Protein AF-A0A7S2B7X4-F1 (afdb_monomer_lite)

Radius of gyration: 32.12 Å; chains: 1; bounding box: 78×44×79 Å

InterPro domains:
  IPR011124 Zinc finger, CW-type [PF07496] (1-44)
  IPR011124 Zinc finger, CW-type [PF07496] (94-142)
  IPR011124 Zinc finger, CW-type [PS51050] (1-46)
  IPR011124 Zinc finger, CW-type [PS51050] (87-145)
  IPR042778 Zinc finger CW-type PWWP domain protein ZCWPW1/ZCWPW2 [PTHR15999] (1-48)

Structure (mmCIF, N/CA/C/O backbone):
data_AF-A0A7S2B7X4-F1
#
_entry.id   AF-A0A7S2B7X4-F1
#
loop_
_atom_site.group_PDB
_atom_site.id
_atom_site.type_symbol
_atom_site.label_atom_id
_atom_site.label_alt_id
_atom_site.label_comp_id
_atom_site.label_asym_id
_atom_site.label_entity_id
_atom_site.label_seq_id
_atom_site.pdbx_PDB_ins_code
_atom_site.Cartn_x
_atom_site.Cartn_y
_atom_site.Cartn_z
_atom_site.occupancy
_atom_site.B_iso_or_equiv
_atom_site.auth_seq_id
_atom_site.auth_comp_id
_atom_site.auth_asym_id
_atom_site.auth_atom_id
_atom_site.pdbx_PDB_model_num
ATOM 1 N N . VAL A 1 1 ? -31.021 -9.521 -8.307 1.00 91.69 1 VAL A N 1
ATOM 2 C CA . VAL A 1 1 ? -32.377 -9.869 -7.812 1.00 91.69 1 VAL A CA 1
ATOM 3 C C . VAL A 1 1 ? -33.010 -10.903 -8.731 1.00 91.69 1 VAL A C 1
ATOM 5 O O . VAL A 1 1 ? -32.791 -10.825 -9.937 1.00 91.69 1 VAL A O 1
ATOM 8 N N . GLN A 1 2 ? -33.747 -11.873 -8.191 1.00 94.81 2 GLN A N 1
ATOM 9 C CA . GLN A 1 2 ? -34.452 -12.885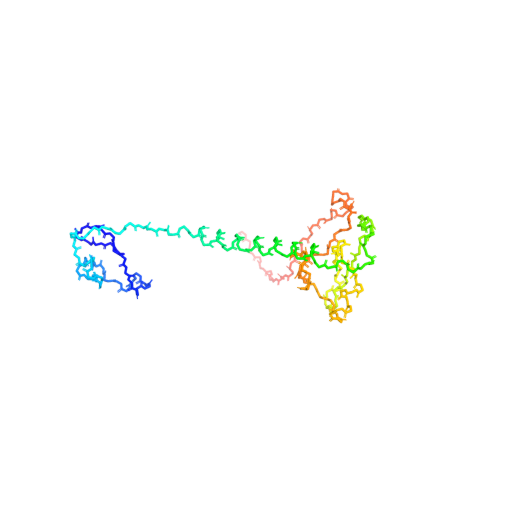 -8.982 1.00 94.81 2 GLN A CA 1
ATOM 10 C C . GLN A 1 2 ? -35.883 -12.426 -9.301 1.00 94.81 2 GLN A C 1
ATOM 12 O O . GLN A 1 2 ? -36.541 -11.819 -8.464 1.00 94.81 2 GLN A O 1
ATOM 17 N N . CYS A 1 3 ? -36.361 -12.694 -10.517 1.00 95.75 3 CYS A N 1
ATOM 18 C CA . CYS A 1 3 ? -37.740 -12.411 -10.916 1.00 95.75 3 CYS A CA 1
ATOM 19 C C . CYS A 1 3 ? -38.706 -13.511 -10.450 1.00 95.75 3 CYS A C 1
ATOM 21 O O . CYS A 1 3 ? -38.556 -14.661 -10.858 1.00 95.75 3 CYS A O 1
ATOM 23 N N . ASP A 1 4 ? -39.771 -13.149 -9.733 1.00 97.19 4 ASP A N 1
ATOM 24 C CA . ASP A 1 4 ? -40.802 -14.087 -9.255 1.00 97.19 4 ASP A CA 1
ATOM 25 C C . ASP A 1 4 ? -41.641 -14.738 -10.372 1.00 97.19 4 ASP A C 1
ATOM 27 O O . ASP A 1 4 ? -42.346 -15.715 -10.134 1.00 97.19 4 ASP A O 1
ATOM 31 N N . LYS A 1 5 ? -41.602 -14.204 -11.603 1.00 96.44 5 LYS A N 1
ATOM 32 C CA . LYS A 1 5 ? -42.360 -14.750 -12.746 1.00 96.44 5 LYS A CA 1
ATOM 33 C C . LYS A 1 5 ? -41.549 -15.719 -13.601 1.00 96.44 5 LYS A C 1
ATOM 35 O O . LYS A 1 5 ? -42.067 -16.746 -14.020 1.00 96.44 5 LYS A O 1
ATOM 40 N N . CYS A 1 6 ? -40.324 -15.341 -13.959 1.00 95.25 6 CYS A N 1
ATOM 41 C CA . CYS A 1 6 ? -39.522 -16.071 -14.947 1.00 95.25 6 CYS A CA 1
ATOM 42 C C . CYS A 1 6 ? -38.225 -16.646 -14.381 1.00 95.25 6 CYS A C 1
ATOM 44 O O . CYS A 1 6 ? -37.421 -17.137 -15.168 1.00 95.25 6 CYS A O 1
ATOM 46 N N . THR A 1 7 ? -38.006 -16.495 -13.068 1.00 95.69 7 THR A N 1
ATOM 47 C CA . THR A 1 7 ? -36.863 -16.994 -12.285 1.00 95.69 7 THR A CA 1
ATOM 48 C C . THR A 1 7 ? -35.478 -16.545 -12.752 1.00 95.69 7 THR A C 1
ATOM 50 O O . THR A 1 7 ? -34.486 -16.956 -12.155 1.00 95.69 7 THR A O 1
ATOM 53 N N . LYS A 1 8 ? -35.406 -15.667 -13.764 1.00 95.06 8 LYS A N 1
ATOM 54 C CA . LYS A 1 8 ? -34.164 -15.061 -14.248 1.00 95.06 8 LYS A CA 1
ATOM 55 C C . LYS A 1 8 ? -33.615 -14.051 -13.248 1.00 95.06 8 LYS A C 1
ATOM 57 O O . LYS A 1 8 ? -34.381 -13.303 -12.626 1.00 95.06 8 LYS A O 1
ATOM 62 N N . TRP A 1 9 ? -32.297 -13.973 -13.171 1.00 93.81 9 TRP A N 1
ATOM 63 C CA . TRP A 1 9 ? -31.570 -12.988 -12.389 1.00 93.81 9 TRP A CA 1
ATOM 64 C C . TRP A 1 9 ? -31.371 -11.690 -13.170 1.00 93.81 9 TRP A C 1
ATOM 66 O O . TRP A 1 9 ? -31.115 -11.664 -14.376 1.00 93.81 9 TRP A O 1
ATOM 76 N N . ARG A 1 10 ? -31.543 -10.575 -12.461 1.00 92.62 10 ARG A N 1
ATOM 77 C CA . ARG A 1 10 ? -31.375 -9.212 -12.967 1.00 92.62 10 ARG A CA 1
ATOM 78 C C . ARG A 1 10 ? -30.391 -8.462 -12.082 1.00 92.62 10 ARG A C 1
ATOM 80 O O . ARG A 1 10 ? -30.520 -8.497 -10.850 1.00 92.62 10 ARG A O 1
ATOM 87 N N . ARG A 1 11 ? -29.422 -7.780 -12.696 1.00 90.31 11 ARG A N 1
ATOM 88 C CA . ARG A 1 11 ? -28.540 -6.842 -11.995 1.00 90.31 11 ARG A CA 1
ATOM 89 C C . ARG A 1 11 ? -29.318 -5.568 -11.681 1.00 90.31 11 ARG A C 1
ATOM 91 O O . ARG A 1 11 ? -30.070 -5.077 -12.517 1.00 90.31 11 ARG A O 1
ATOM 98 N N . LEU A 1 12 ? -29.151 -5.047 -10.468 1.00 88.50 12 LEU A N 1
ATOM 99 C CA . LEU A 1 12 ? -29.704 -3.754 -10.074 1.00 88.50 12 LEU A CA 1
ATOM 100 C C . LEU A 1 12 ? -28.553 -2.779 -9.871 1.00 88.50 12 LEU A C 1
ATOM 102 O O . LEU A 1 12 ? -27.676 -3.010 -9.044 1.00 88.50 12 LEU A O 1
ATOM 106 N N . HIS A 1 13 ? -28.567 -1.684 -10.621 1.00 82.31 13 HIS A N 1
ATOM 107 C CA . HIS A 1 13 ? -27.608 -0.601 -10.454 1.00 82.31 13 HIS A CA 1
ATOM 108 C C . HIS A 1 13 ? -28.125 0.367 -9.384 1.00 82.31 13 HIS A C 1
ATOM 110 O O . HIS A 1 13 ? -29.295 0.746 -9.405 1.00 82.31 13 HIS A O 1
ATOM 116 N N . GLY A 1 14 ? -27.268 0.765 -8.441 1.00 79.56 14 GLY A N 1
ATOM 117 C CA . GLY A 1 14 ? -27.615 1.755 -7.412 1.00 79.56 14 GLY A CA 1
ATOM 118 C C . GLY A 1 14 ? -28.448 1.234 -6.232 1.00 79.56 14 GLY A C 1
ATOM 119 O O . GLY A 1 14 ? -28.837 2.028 -5.381 1.00 79.56 14 GLY A O 1
ATOM 120 N N . VAL A 1 15 ? -28.695 -0.077 -6.138 1.00 78.81 15 VAL A N 1
ATOM 121 C CA . VAL A 1 15 ? -29.314 -0.706 -4.960 1.00 78.81 15 VAL A CA 1
ATOM 122 C C . VAL A 1 15 ? -28.251 -1.513 -4.220 1.00 78.81 15 VAL A C 1
ATOM 124 O O . VAL A 1 15 ? -27.831 -2.560 -4.703 1.00 78.81 15 VAL A O 1
ATOM 127 N N . ALA A 1 16 ? -27.805 -1.011 -3.067 1.00 69.06 16 ALA A N 1
ATOM 128 C CA . ALA A 1 16 ? -26.810 -1.683 -2.226 1.00 69.06 16 ALA A CA 1
ATOM 129 C C . ALA A 1 16 ? -27.433 -2.709 -1.259 1.00 69.06 16 ALA A C 1
ATOM 131 O O . ALA A 1 16 ? -26.799 -3.711 -0.948 1.00 69.06 16 ALA A O 1
ATOM 132 N N . ASP A 1 17 ? -28.684 -2.487 -0.833 1.00 80.75 17 ASP A N 1
ATOM 133 C CA . ASP A 1 17 ? -29.341 -3.283 0.209 1.00 80.75 17 ASP A CA 1
ATOM 134 C C . ASP A 1 17 ? -30.508 -4.097 -0.357 1.00 80.75 17 ASP A C 1
ATOM 136 O O . ASP A 1 17 ? -31.471 -3.535 -0.891 1.00 80.75 17 ASP A O 1
ATOM 140 N N . ALA A 1 18 ? -30.457 -5.420 -0.191 1.00 80.81 18 ALA A N 1
ATOM 141 C CA . ALA A 1 18 ? -31.519 -6.324 -0.630 1.00 80.81 18 ALA A CA 1
ATOM 142 C C . ALA A 1 18 ? -32.843 -6.098 0.127 1.00 80.81 18 ALA A C 1
ATOM 144 O O . ALA A 1 18 ? -33.909 -6.251 -0.462 1.00 80.81 18 ALA A O 1
ATOM 145 N N . ASP A 1 19 ? -32.790 -5.653 1.386 1.00 85.94 19 ASP A N 1
ATOM 146 C CA . ASP A 1 19 ? -33.972 -5.436 2.238 1.00 85.94 19 ASP A CA 1
ATOM 147 C C . ASP A 1 19 ? -34.858 -4.266 1.786 1.00 85.94 19 ASP A C 1
ATOM 149 O O . ASP A 1 19 ? -36.026 -4.174 2.161 1.00 85.94 19 ASP A O 1
ATOM 153 N N . LYS A 1 20 ? -34.316 -3.361 0.962 1.00 85.88 20 LYS A N 1
ATOM 154 C CA . LYS A 1 20 ? -35.077 -2.250 0.367 1.00 85.88 20 LYS A CA 1
ATOM 155 C C . LYS A 1 20 ? -35.881 -2.689 -0.853 1.00 85.88 20 LYS A C 1
ATOM 157 O O . LYS A 1 20 ? -36.684 -1.910 -1.368 1.00 85.88 20 LYS A O 1
ATOM 162 N N . LEU A 1 21 ? -35.665 -3.913 -1.336 1.00 87.75 21 LEU A N 1
ATOM 163 C CA . LEU A 1 21 ? -36.441 -4.466 -2.430 1.00 87.75 21 LEU A CA 1
ATOM 164 C C . LEU A 1 21 ? -37.793 -4.972 -1.916 1.00 87.75 21 LEU A C 1
ATOM 166 O O . LEU A 1 21 ? -37.896 -5.513 -0.814 1.00 87.75 21 LEU A O 1
ATOM 170 N N . PRO A 1 22 ? -38.860 -4.813 -2.709 1.00 91.31 22 PRO A N 1
ATOM 171 C CA . PRO A 1 22 ? -40.152 -5.376 -2.360 1.00 91.31 22 PRO A CA 1
ATOM 172 C C . PRO A 1 22 ? -40.073 -6.905 -2.281 1.00 91.31 22 PRO A C 1
ATOM 174 O O . PRO A 1 22 ? -39.331 -7.541 -3.024 1.00 91.31 22 PRO A O 1
ATOM 177 N N . LYS A 1 23 ? -40.904 -7.500 -1.414 1.00 92.31 23 LYS A N 1
ATOM 178 C CA . LYS A 1 23 ? -40.964 -8.960 -1.194 1.00 92.31 23 LYS A CA 1
ATOM 179 C C . LYS A 1 23 ? -41.211 -9.773 -2.467 1.00 92.31 23 LYS A C 1
ATOM 181 O O . LYS A 1 23 ? -40.830 -10.933 -2.515 1.00 92.31 23 LYS A O 1
ATOM 186 N N . LYS A 1 24 ? -41.903 -9.181 -3.445 1.00 94.75 24 LYS A N 1
ATOM 187 C CA . LYS A 1 24 ? -42.041 -9.714 -4.801 1.00 94.75 24 LYS A CA 1
ATOM 188 C C . LYS A 1 24 ? -41.440 -8.721 -5.777 1.00 94.75 24 LYS A C 1
ATOM 190 O O . LYS A 1 24 ? -41.758 -7.531 -5.708 1.00 94.75 24 LYS A O 1
ATOM 195 N N . TRP A 1 25 ? -40.629 -9.215 -6.697 1.00 95.00 25 TRP A N 1
ATOM 196 C CA . TRP A 1 25 ? -39.932 -8.423 -7.690 1.00 95.00 25 TRP A CA 1
ATOM 197 C C . TRP A 1 25 ? -40.073 -9.043 -9.084 1.00 95.00 25 TRP A C 1
ATOM 199 O O . TRP A 1 25 ? -39.926 -10.248 -9.293 1.00 95.00 25 TRP A O 1
ATOM 209 N N . TYR A 1 26 ? -40.348 -8.200 -10.077 1.00 96.19 26 TYR A N 1
ATOM 210 C CA . TYR A 1 26 ? -40.577 -8.625 -11.458 1.00 96.19 26 TYR A CA 1
ATOM 211 C C . TYR A 1 26 ? -39.668 -7.867 -12.417 1.00 96.19 26 TYR A C 1
ATOM 213 O O . TYR A 1 26 ? -39.309 -6.724 -12.155 1.00 96.19 26 TYR A O 1
ATOM 221 N N . CYS A 1 27 ? -39.367 -8.453 -13.583 1.00 96.12 27 CYS A N 1
ATOM 222 C CA . CYS A 1 27 ? -38.522 -7.794 -14.586 1.00 96.12 27 CYS A CA 1
ATOM 223 C C . CYS A 1 27 ? -39.019 -6.390 -14.964 1.00 96.12 27 CYS A C 1
ATOM 225 O O . CYS A 1 27 ? -38.193 -5.524 -15.193 1.00 96.12 27 CYS A O 1
ATOM 227 N N . THR A 1 28 ? -40.330 -6.131 -14.967 1.00 95.25 28 THR A N 1
ATOM 228 C CA . THR A 1 28 ? -40.910 -4.804 -15.264 1.00 95.25 28 THR A CA 1
ATOM 229 C C . THR A 1 28 ? -40.536 -3.720 -14.256 1.00 95.25 28 THR A C 1
ATOM 231 O O . THR A 1 28 ? -40.726 -2.544 -14.535 1.00 95.25 28 THR A O 1
ATOM 234 N N . MET A 1 29 ? -40.014 -4.109 -13.092 1.00 93.38 29 MET A N 1
ATOM 235 C CA . MET A 1 29 ? -39.505 -3.216 -12.049 1.00 93.38 29 MET A CA 1
ATOM 236 C C . MET A 1 29 ? -38.004 -2.940 -12.204 1.00 93.38 29 MET A C 1
ATOM 238 O O . MET A 1 29 ? -37.413 -2.270 -11.362 1.00 93.38 29 MET A O 1
ATOM 242 N N . ASN A 1 30 ? -37.362 -3.494 -13.236 1.00 92.62 30 ASN A N 1
ATOM 243 C CA . ASN A 1 30 ? -35.973 -3.199 -13.543 1.00 92.62 30 ASN A CA 1
ATOM 244 C C . ASN A 1 30 ? -35.868 -1.839 -14.233 1.00 92.62 30 ASN A C 1
ATOM 246 O O . ASN A 1 30 ? -36.541 -1.594 -15.234 1.00 92.62 30 ASN A O 1
ATOM 250 N N . ASN A 1 31 ? -34.974 -0.992 -13.729 1.00 90.62 31 ASN A N 1
ATOM 251 C CA . ASN A 1 31 ? -34.691 0.311 -14.322 1.00 90.62 31 ASN A CA 1
ATOM 252 C C . ASN A 1 31 ? -33.875 0.203 -15.618 1.00 90.62 31 ASN A C 1
ATOM 254 O O . ASN A 1 31 ? -33.812 1.176 -16.360 1.00 90.62 31 ASN A O 1
ATOM 258 N N . ASP A 1 32 ? -33.253 -0.949 -15.894 1.00 90.12 32 ASP A N 1
ATOM 259 C CA . ASP A 1 32 ? -32.561 -1.206 -17.158 1.00 90.12 32 ASP A CA 1
ATOM 260 C C . ASP A 1 32 ? -33.566 -1.527 -18.287 1.00 90.12 32 ASP A C 1
ATOM 262 O O . ASP A 1 32 ? -34.166 -2.611 -18.274 1.00 90.12 32 ASP A O 1
ATOM 266 N N . PRO A 1 33 ? -33.727 -0.648 -19.300 1.00 91.25 33 PRO A N 1
ATOM 267 C CA . PRO A 1 33 ? -34.664 -0.862 -20.402 1.00 91.25 33 PRO A CA 1
ATOM 268 C C . PRO A 1 33 ? -34.361 -2.111 -21.236 1.00 91.25 33 PRO A C 1
ATOM 270 O O . PRO A 1 33 ? -35.278 -2.702 -21.802 1.00 91.25 33 PRO A O 1
ATOM 273 N N . ALA A 1 34 ? -33.100 -2.550 -21.300 1.00 92.19 34 ALA A N 1
ATOM 274 C CA . ALA A 1 34 ? -32.725 -3.754 -22.037 1.00 92.19 34 ALA A CA 1
ATOM 275 C C . ALA A 1 34 ? -33.165 -5.039 -21.313 1.00 92.19 34 ALA A C 1
ATOM 277 O O . ALA A 1 34 ? -33.280 -6.100 -21.930 1.00 92.19 34 ALA A O 1
ATOM 278 N N . ARG A 1 35 ? -33.416 -4.960 -20.000 1.00 92.06 35 ARG A N 1
ATOM 279 C CA . ARG A 1 35 ? -33.671 -6.112 -19.120 1.00 92.06 35 ARG A CA 1
ATOM 280 C C . ARG A 1 35 ? -34.948 -5.955 -18.287 1.00 92.06 35 ARG A C 1
ATOM 282 O O . ARG A 1 35 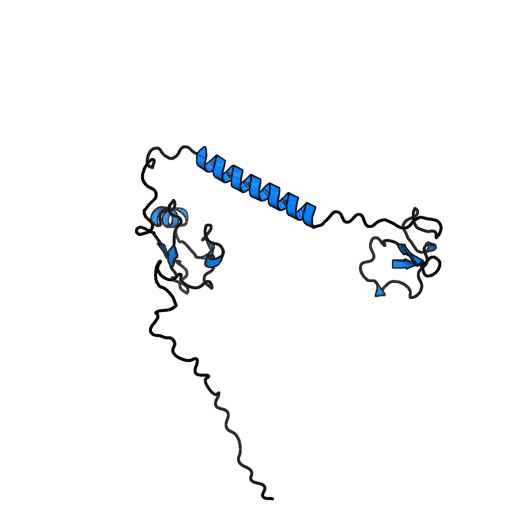? -35.130 -6.679 -17.303 1.00 92.06 35 ARG A O 1
ATOM 289 N N . ASN A 1 36 ? -35.854 -5.064 -18.695 1.00 94.56 36 ASN A N 1
ATOM 290 C CA . ASN A 1 36 ? -37.108 -4.769 -17.994 1.00 94.56 36 ASN A CA 1
ATOM 291 C C . ASN A 1 36 ? -38.291 -5.689 -18.355 1.00 94.56 36 ASN A C 1
ATOM 293 O O . ASN A 1 36 ? -39.442 -5.423 -18.019 1.00 94.56 36 ASN A O 1
ATOM 297 N N . ASN A 1 37 ? -38.043 -6.797 -19.050 1.00 96.44 37 ASN A N 1
ATOM 298 C CA . ASN A 1 37 ? -39.082 -7.756 -19.417 1.00 96.44 37 ASN A CA 1
ATOM 299 C C . ASN A 1 37 ? -38.583 -9.204 -19.284 1.00 96.44 37 ASN A C 1
ATOM 301 O O . ASN A 1 37 ? -37.386 -9.471 -19.161 1.00 96.44 37 ASN A O 1
ATOM 305 N N . CYS A 1 38 ? -39.516 -10.159 -19.253 1.00 96.69 38 CYS A N 1
ATOM 306 C CA . CYS A 1 38 ? -39.202 -11.574 -19.004 1.00 96.69 38 CYS A CA 1
ATOM 307 C C . CYS A 1 38 ? -38.589 -12.302 -20.212 1.00 96.69 38 CYS A C 1
ATOM 309 O O . CYS A 1 38 ? -37.987 -13.365 -20.021 1.00 96.69 38 CYS A O 1
ATOM 311 N N . ASN A 1 39 ? -38.747 -11.744 -21.416 1.00 95.38 39 ASN A N 1
ATOM 312 C CA . ASN A 1 39 ? -38.219 -12.309 -22.658 1.00 95.38 39 ASN A CA 1
ATOM 313 C C . ASN A 1 39 ? -36.737 -11.970 -22.843 1.00 95.38 39 ASN A C 1
ATOM 315 O O . ASN A 1 39 ? -36.027 -12.714 -23.510 1.00 95.38 39 ASN A O 1
ATOM 319 N N . ALA A 1 40 ? -36.257 -10.888 -22.220 1.00 94.44 40 ALA A N 1
ATOM 320 C CA . ALA A 1 40 ? -34.844 -10.546 -22.229 1.00 94.44 40 ALA A CA 1
ATOM 321 C C . ALA A 1 40 ? -33.998 -11.687 -21.616 1.00 94.44 40 ALA A C 1
ATOM 323 O O . ALA A 1 40 ? -34.369 -12.208 -20.549 1.00 94.44 40 ALA A O 1
ATOM 324 N N . PRO A 1 41 ? -32.866 -12.067 -22.242 1.00 92.94 41 PRO A N 1
ATOM 325 C CA . PRO A 1 41 ? -31.982 -13.116 -21.732 1.00 92.94 41 PRO A CA 1
ATOM 326 C C . PRO A 1 41 ? -31.423 -12.748 -20.352 1.00 92.94 41 PRO A C 1
ATOM 328 O O . PRO A 1 41 ? -31.531 -11.598 -19.920 1.00 92.94 41 PRO A O 1
ATOM 331 N N . GLU A 1 42 ? -30.875 -13.714 -19.618 1.00 91.94 42 GLU A N 1
ATOM 332 C CA . GLU A 1 42 ? -30.112 -13.450 -18.388 1.00 91.94 42 GLU A CA 1
ATOM 333 C C . GLU A 1 42 ? -28.741 -12.841 -18.730 1.00 91.94 42 GLU A C 1
ATOM 335 O O . GLU A 1 42 ? -28.294 -12.910 -19.875 1.00 91.94 42 GLU A O 1
ATOM 340 N N . GLU A 1 43 ? -28.129 -12.110 -17.802 1.00 87.38 43 GLU A N 1
ATOM 341 C CA . GLU A 1 43 ? -26.764 -11.609 -17.987 1.00 87.38 43 GLU A CA 1
ATOM 342 C C . GLU A 1 43 ? -25.783 -12.684 -17.543 1.00 87.38 43 GLU A C 1
ATOM 344 O O . GLU A 1 43 ? -25.835 -13.109 -16.393 1.00 87.38 43 GLU A O 1
ATOM 349 N N . GLU A 1 44 ? -24.882 -13.090 -18.435 1.00 82.38 44 GLU A N 1
ATOM 350 C CA . GLU A 1 44 ? -23.737 -13.897 -18.031 1.00 82.38 44 GLU A CA 1
ATOM 351 C C . GLU A 1 44 ? -22.857 -13.072 -17.095 1.00 82.38 44 GLU A C 1
ATOM 353 O O . GLU A 1 44 ? -22.570 -11.893 -17.334 1.00 82.38 44 GLU A O 1
ATOM 358 N N . GLU A 1 45 ? -22.450 -13.685 -15.992 1.00 69.69 45 GLU A N 1
ATOM 359 C CA . GLU A 1 45 ? -21.509 -13.075 -15.080 1.00 69.69 45 GLU A CA 1
ATOM 360 C C . GLU A 1 45 ? -20.125 -13.095 -15.717 1.00 69.69 45 GLU A C 1
ATOM 362 O O . GLU A 1 45 ? -19.358 -14.041 -15.586 1.00 69.69 45 GLU A O 1
ATOM 367 N N . THR A 1 46 ? -19.802 -12.031 -16.454 1.00 64.62 46 THR A N 1
ATOM 368 C CA . THR A 1 46 ? -18.418 -11.765 -16.832 1.00 64.62 46 THR A CA 1
ATOM 369 C C . THR A 1 46 ? -17.697 -11.297 -15.575 1.00 64.62 46 THR A C 1
ATOM 371 O O . THR A 1 46 ? -17.507 -10.094 -15.363 1.00 64.62 46 THR A O 1
ATOM 374 N N . GLU A 1 47 ? -17.338 -12.232 -14.697 1.00 61.16 47 GLU A N 1
ATOM 375 C CA . GLU A 1 47 ? -16.311 -11.973 -13.702 1.00 61.16 47 GLU A CA 1
ATOM 376 C C . GLU A 1 47 ? -15.057 -11.610 -14.495 1.00 61.16 47 GLU A C 1
ATOM 378 O O . GLU A 1 47 ? -14.401 -12.455 -15.104 1.00 61.16 47 GLU A O 1
ATOM 383 N N . LYS A 1 48 ? -14.728 -10.317 -14.561 1.00 56.59 48 LYS A N 1
ATOM 384 C CA . LYS A 1 48 ? -13.335 -9.960 -14.794 1.00 56.59 48 LYS A CA 1
ATOM 385 C C . LYS A 1 48 ? -12.629 -10.453 -13.554 1.00 56.59 48 LYS A C 1
ATOM 387 O O . LYS A 1 48 ? -12.723 -9.795 -12.520 1.00 56.59 48 LYS A O 1
ATOM 392 N N . ASP A 1 49 ? -12.047 -11.638 -13.690 1.00 61.66 49 ASP A N 1
ATOM 393 C CA . ASP A 1 49 ? -11.378 -12.371 -12.635 1.00 61.66 49 ASP A CA 1
ATOM 394 C C . ASP A 1 49 ? -10.617 -11.361 -11.756 1.00 61.66 49 ASP A C 1
ATOM 396 O O . ASP A 1 49 ? -9.751 -10.642 -12.275 1.00 61.66 49 ASP A O 1
ATOM 400 N N . PRO A 1 50 ? -10.982 -11.180 -10.471 1.00 59.38 50 PRO A N 1
ATOM 401 C CA . PRO A 1 50 ? -10.276 -10.257 -9.580 1.00 59.38 50 PRO A CA 1
ATOM 402 C C . PRO A 1 50 ? -8.769 -10.557 -9.556 1.00 59.38 50 PRO A C 1
ATOM 404 O O . PRO A 1 50 ? -7.949 -9.655 -9.344 1.00 59.38 50 PRO A O 1
ATOM 407 N N . ASP A 1 51 ? -8.413 -11.796 -9.884 1.00 68.38 51 ASP A N 1
ATOM 408 C CA . ASP A 1 51 ? -7.063 -12.273 -10.084 1.00 68.38 51 ASP A CA 1
ATOM 409 C C . ASP A 1 51 ? -6.365 -11.593 -11.277 1.00 68.38 51 ASP A C 1
ATOM 411 O O . ASP A 1 51 ? -5.172 -11.343 -11.209 1.00 68.38 51 ASP A O 1
ATOM 415 N N . GLU A 1 52 ? -7.054 -11.162 -12.340 1.00 73.00 52 GLU A N 1
ATOM 416 C CA . GLU A 1 52 ? -6.434 -10.400 -13.441 1.00 73.00 52 GLU A CA 1
ATOM 417 C C . GLU A 1 52 ? -6.044 -8.977 -13.034 1.00 73.00 52 GLU A C 1
ATOM 419 O O . GLU A 1 52 ? -4.976 -8.489 -13.417 1.00 73.00 52 GLU A O 1
ATOM 424 N N . ARG A 1 53 ? -6.856 -8.306 -12.208 1.00 71.50 53 ARG A N 1
ATOM 425 C CA . ARG A 1 53 ? -6.490 -6.984 -11.672 1.00 71.50 53 ARG A CA 1
ATOM 426 C C . ARG A 1 53 ? -5.303 -7.102 -10.716 1.00 71.50 53 ARG A C 1
ATOM 428 O O . ARG A 1 53 ? -4.393 -6.270 -10.769 1.00 71.50 53 ARG A O 1
ATOM 435 N N . LEU A 1 54 ? -5.286 -8.147 -9.888 1.00 77.19 54 LEU A N 1
ATOM 436 C CA . LEU A 1 54 ? -4.168 -8.462 -9.003 1.00 77.19 54 LEU A CA 1
ATOM 437 C C . LEU A 1 54 ? -2.911 -8.849 -9.798 1.00 77.19 54 LEU A C 1
ATOM 439 O O . LEU A 1 54 ? -1.844 -8.290 -9.560 1.00 77.19 54 LEU A O 1
ATOM 443 N N . LYS A 1 55 ? -3.029 -9.709 -10.813 1.00 79.00 55 LYS A N 1
ATOM 444 C CA . LYS A 1 55 ? -1.940 -10.090 -11.727 1.00 79.00 55 LYS A CA 1
ATOM 445 C C . LYS A 1 55 ? -1.379 -8.881 -12.460 1.00 79.00 55 LYS A C 1
ATOM 447 O O . LYS A 1 55 ? -0.166 -8.788 -12.607 1.00 79.00 55 LYS A O 1
ATOM 452 N N . ALA A 1 56 ? -2.216 -7.952 -12.921 1.00 75.12 56 ALA A N 1
ATOM 453 C CA . ALA A 1 56 ? -1.751 -6.722 -13.560 1.00 75.12 56 ALA A CA 1
ATOM 454 C C . ALA A 1 56 ? -0.952 -5.851 -12.579 1.00 75.12 56 ALA A C 1
ATOM 456 O O . ALA A 1 56 ? 0.131 -5.371 -12.918 1.00 75.12 56 ALA A O 1
ATOM 457 N N . HIS A 1 57 ? -1.444 -5.706 -11.346 1.00 78.44 57 HIS A N 1
ATOM 458 C CA . HIS A 1 57 ? -0.739 -4.990 -10.286 1.00 78.44 57 HIS A CA 1
ATOM 459 C C . HIS A 1 57 ? 0.614 -5.643 -9.957 1.00 78.44 57 HIS A C 1
ATOM 461 O O . HIS A 1 57 ? 1.642 -4.966 -9.948 1.00 78.44 57 HIS A O 1
ATOM 467 N N . LEU A 1 58 ? 0.639 -6.966 -9.775 1.00 84.00 58 LEU A N 1
ATOM 468 C CA . LEU A 1 58 ? 1.854 -7.734 -9.502 1.00 84.00 58 LEU A CA 1
ATOM 469 C C . LEU A 1 58 ? 2.846 -7.672 -10.668 1.00 84.00 58 LEU A C 1
ATOM 471 O O . LEU A 1 58 ? 4.032 -7.471 -10.440 1.00 84.00 58 LEU A O 1
ATOM 475 N N . ARG A 1 59 ? 2.388 -7.753 -11.922 1.00 84.31 59 ARG A N 1
ATOM 476 C CA . ARG A 1 59 ? 3.247 -7.597 -13.111 1.00 84.31 59 ARG A CA 1
ATOM 477 C C . ARG A 1 59 ? 3.913 -6.222 -13.155 1.00 84.31 59 ARG A C 1
ATOM 479 O O . ARG A 1 59 ? 5.106 -6.131 -13.435 1.00 84.31 59 ARG A O 1
ATOM 486 N N . LEU A 1 60 ? 3.167 -5.153 -12.870 1.00 78.06 60 LEU A N 1
ATOM 487 C CA . LEU A 1 60 ? 3.718 -3.796 -12.808 1.00 78.06 60 LEU A CA 1
ATOM 488 C C . LEU A 1 60 ? 4.709 -3.635 -11.653 1.00 78.06 60 LEU A C 1
ATOM 490 O O . LEU A 1 60 ? 5.740 -2.986 -11.827 1.00 78.06 60 LEU A O 1
ATOM 494 N N . TRP A 1 61 ? 4.420 -4.242 -10.504 1.00 80.44 61 TRP A N 1
ATOM 495 C CA . TRP A 1 61 ? 5.309 -4.247 -9.346 1.00 80.44 61 TRP A CA 1
ATOM 496 C C . TRP A 1 61 ? 6.608 -5.018 -9.620 1.00 80.44 61 TRP A C 1
ATOM 498 O O . TRP A 1 61 ? 7.685 -4.460 -9.437 1.00 80.44 61 TRP A O 1
ATOM 508 N N . VAL A 1 62 ? 6.533 -6.230 -10.182 1.00 85.50 62 VAL A N 1
ATOM 509 C CA . VAL A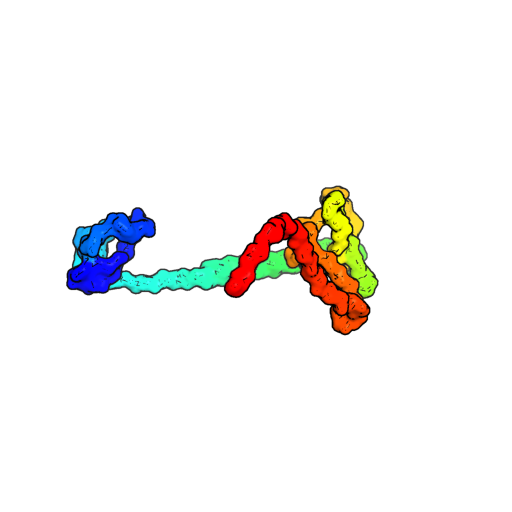 1 62 ? 7.705 -7.012 -10.614 1.00 85.50 62 VAL A CA 1
ATOM 510 C C . VAL A 1 62 ? 8.515 -6.245 -11.656 1.00 85.50 62 VAL A C 1
ATOM 512 O O . VAL A 1 62 ? 9.733 -6.157 -11.544 1.00 85.50 62 VAL A O 1
ATOM 515 N N . ARG A 1 63 ? 7.860 -5.621 -12.642 1.00 80.12 63 ARG A N 1
ATOM 516 C CA . ARG A 1 63 ? 8.546 -4.784 -13.635 1.00 80.12 63 ARG A CA 1
ATOM 517 C C . ARG A 1 63 ? 9.223 -3.580 -12.985 1.00 80.12 63 ARG A C 1
ATOM 519 O O . ARG A 1 63 ? 10.314 -3.214 -13.403 1.00 80.12 63 ARG A O 1
ATOM 526 N N . ARG A 1 64 ? 8.604 -2.959 -11.978 1.00 75.06 64 ARG A N 1
ATOM 527 C CA . ARG A 1 64 ? 9.211 -1.864 -11.210 1.00 75.06 64 ARG A CA 1
ATOM 528 C C . ARG A 1 64 ? 10.446 -2.345 -10.448 1.00 75.06 64 ARG A C 1
ATOM 530 O O . ARG A 1 64 ? 11.459 -1.665 -10.540 1.00 75.06 64 ARG A O 1
ATOM 537 N N . LEU A 1 65 ? 10.382 -3.497 -9.780 1.00 70.44 65 LEU A N 1
ATOM 538 C CA . LEU A 1 65 ? 11.536 -4.110 -9.112 1.00 70.44 65 LEU A CA 1
ATOM 539 C C . LEU A 1 65 ? 12.656 -4.434 -10.102 1.00 70.44 65 LEU A C 1
ATOM 541 O O . LEU A 1 65 ? 13.781 -4.009 -9.908 1.00 70.44 65 LEU A O 1
ATOM 545 N N . GLN A 1 66 ? 12.344 -5.056 -11.238 1.00 73.69 66 GLN A N 1
ATOM 546 C CA . GLN A 1 66 ? 13.332 -5.332 -12.286 1.00 73.69 66 GLN A CA 1
ATOM 547 C C . GLN A 1 66 ? 13.908 -4.047 -12.904 1.00 73.69 66 GLN A C 1
ATOM 549 O O . GLN A 1 66 ? 15.083 -3.987 -13.262 1.00 73.69 66 GLN A O 1
ATOM 554 N N . CYS A 1 67 ? 13.101 -2.993 -13.052 1.00 67.38 67 CYS A N 1
ATOM 555 C CA . CYS A 1 67 ? 13.579 -1.675 -13.466 1.00 67.38 67 CYS A CA 1
ATOM 556 C C . CYS A 1 67 ? 14.470 -1.028 -12.402 1.00 67.38 67 CYS A C 1
ATOM 558 O O . CYS A 1 67 ? 15.421 -0.350 -12.772 1.00 67.38 67 CYS A O 1
ATOM 560 N N . GLN A 1 68 ? 14.191 -1.242 -11.116 1.00 61.66 68 GLN A N 1
ATOM 561 C CA . GLN A 1 68 ? 15.043 -0.815 -10.013 1.00 61.66 68 GLN A CA 1
ATOM 562 C C . GLN A 1 68 ? 16.361 -1.595 -10.019 1.00 61.66 68 GLN A C 1
ATOM 564 O O . GLN A 1 68 ? 17.402 -0.960 -10.078 1.00 61.66 68 GLN A O 1
ATOM 569 N N . ASP A 1 69 ? 16.333 -2.925 -10.121 1.00 59.78 69 ASP A N 1
ATOM 570 C CA . ASP A 1 69 ? 17.528 -3.772 -10.237 1.00 59.78 69 ASP A CA 1
ATOM 571 C C . ASP A 1 69 ? 18.375 -3.382 -11.459 1.00 59.78 69 ASP A C 1
ATOM 573 O O . ASP A 1 69 ? 19.591 -3.221 -11.386 1.00 59.78 69 ASP A O 1
ATOM 577 N N . THR A 1 70 ? 17.741 -3.167 -12.617 1.00 59.72 70 THR A N 1
ATOM 578 C CA . THR A 1 70 ? 18.456 -2.727 -13.827 1.00 59.72 70 THR A CA 1
ATOM 579 C C . THR A 1 70 ? 18.923 -1.276 -13.748 1.00 59.72 70 THR A C 1
ATOM 581 O O . THR A 1 70 ? 19.925 -0.945 -14.381 1.00 59.72 70 THR A O 1
ATOM 584 N N . ALA A 1 71 ? 18.247 -0.410 -12.989 1.00 54.31 71 ALA A N 1
ATOM 585 C CA . ALA A 1 71 ? 18.718 0.938 -12.693 1.00 54.31 71 ALA A CA 1
ATOM 586 C C . ALA A 1 71 ? 19.894 0.910 -11.711 1.00 54.31 71 ALA A C 1
ATOM 588 O O . ALA A 1 71 ? 20.847 1.639 -11.934 1.00 54.31 71 ALA A O 1
ATOM 589 N N . GLU A 1 72 ? 19.901 0.030 -10.711 1.00 55.16 72 GLU A N 1
ATOM 590 C CA . GLU A 1 72 ? 21.044 -0.199 -9.820 1.00 55.16 72 GLU A CA 1
ATOM 591 C C . GLU A 1 72 ? 22.270 -0.706 -10.589 1.00 55.16 72 GLU A C 1
ATOM 593 O O . GLU A 1 72 ? 23.389 -0.287 -10.306 1.00 55.16 72 GLU A O 1
ATOM 598 N N . VAL A 1 73 ? 22.066 -1.526 -11.626 1.00 53.97 73 VAL A N 1
ATOM 599 C CA . VAL A 1 73 ? 23.135 -1.964 -12.543 1.00 53.97 73 VAL A CA 1
ATOM 600 C C . VAL A 1 73 ? 23.619 -0.837 -13.475 1.00 53.97 73 VAL A C 1
ATOM 602 O O . VAL A 1 73 ? 24.758 -0.878 -13.940 1.00 53.97 73 VAL A O 1
ATOM 605 N N . ARG A 1 74 ? 22.773 0.158 -13.783 1.00 45.47 74 ARG A N 1
ATOM 606 C CA . ARG A 1 74 ? 23.087 1.280 -14.698 1.00 45.47 74 ARG A CA 1
ATOM 607 C C . ARG A 1 74 ? 23.539 2.553 -13.999 1.00 45.47 74 ARG A C 1
ATOM 609 O O . ARG A 1 74 ? 24.144 3.402 -14.653 1.00 45.47 74 ARG A O 1
ATOM 616 N N . LEU A 1 75 ? 23.235 2.718 -12.714 1.00 37.38 75 LEU A N 1
ATOM 617 C CA . LEU A 1 75 ? 23.873 3.738 -11.906 1.00 37.38 75 LEU A CA 1
ATOM 618 C C . LEU A 1 75 ? 25.374 3.458 -11.989 1.00 37.38 75 LEU A C 1
ATOM 620 O O . LEU A 1 75 ? 25.781 2.307 -11.808 1.00 37.38 75 LEU A O 1
ATOM 624 N N . PRO A 1 76 ? 26.206 4.466 -12.299 1.00 37.22 76 PRO A N 1
ATOM 625 C CA . PRO A 1 76 ? 27.633 4.298 -12.161 1.00 37.22 76 PRO A CA 1
ATOM 626 C C . PRO A 1 76 ? 27.831 3.896 -10.707 1.00 37.22 76 PRO A C 1
ATOM 628 O O . PRO A 1 76 ? 27.578 4.696 -9.803 1.00 37.22 76 PRO A O 1
ATOM 631 N N . THR A 1 77 ? 28.245 2.648 -10.477 1.00 44.47 77 THR A N 1
ATOM 632 C CA . THR A 1 77 ? 28.961 2.316 -9.258 1.00 44.47 77 THR A CA 1
ATOM 633 C C . THR A 1 77 ? 29.998 3.409 -9.155 1.00 44.47 77 THR A C 1
ATOM 635 O O . THR A 1 77 ? 30.861 3.514 -10.035 1.00 44.47 77 THR A O 1
ATOM 638 N N . SER A 1 78 ? 29.860 4.273 -8.150 1.00 42.34 78 SER A N 1
ATOM 639 C CA . SER A 1 78 ? 30.954 5.123 -7.725 1.00 42.34 78 SER A CA 1
ATOM 640 C C . SER A 1 78 ? 32.201 4.255 -7.811 1.00 42.34 78 SER A C 1
ATOM 642 O O . SER A 1 78 ? 32.195 3.097 -7.379 1.00 42.34 78 SER A O 1
ATOM 644 N N . SER A 1 79 ? 33.223 4.753 -8.493 1.00 46.34 79 SER A N 1
ATOM 645 C CA . SER A 1 79 ? 34.402 4.007 -8.942 1.00 46.34 79 SER A CA 1
ATOM 646 C C . SER A 1 79 ? 35.265 3.442 -7.792 1.00 46.34 79 SER A C 1
ATOM 648 O O . SER A 1 79 ? 36.444 3.168 -7.976 1.00 46.34 79 SER A O 1
ATOM 650 N N . SER A 1 80 ? 34.685 3.284 -6.601 1.00 47.00 80 SER A N 1
ATOM 651 C CA . SER A 1 80 ? 35.266 2.887 -5.329 1.00 47.00 80 SER A CA 1
ATOM 652 C C . SER A 1 80 ? 34.948 1.437 -4.918 1.00 47.00 80 SER A C 1
ATOM 654 O O . SER A 1 80 ? 35.673 0.883 -4.100 1.00 47.00 80 SER A O 1
ATOM 656 N N . THR A 1 81 ? 33.926 0.756 -5.469 1.00 46.31 81 THR A N 1
ATOM 657 C CA . THR A 1 81 ? 33.513 -0.569 -4.932 1.00 46.31 81 THR A CA 1
ATOM 658 C C . THR A 1 81 ? 33.340 -1.691 -5.955 1.00 46.31 81 THR A C 1
ATOM 660 O O . THR A 1 81 ? 32.484 -2.565 -5.811 1.00 46.31 81 THR A O 1
ATOM 663 N N . ARG A 1 82 ? 34.274 -1.830 -6.906 1.00 46.28 82 ARG A N 1
ATOM 664 C CA . ARG A 1 82 ? 34.581 -3.171 -7.451 1.00 46.28 82 ARG A CA 1
ATOM 665 C C . ARG A 1 82 ? 35.380 -3.983 -6.415 1.00 46.28 82 ARG A C 1
ATOM 667 O O . ARG A 1 82 ? 36.502 -4.405 -6.674 1.00 46.28 82 ARG A O 1
ATOM 674 N N . GLY A 1 83 ? 34.824 -4.162 -5.215 1.00 46.78 83 GLY A N 1
ATOM 675 C CA . GLY A 1 83 ? 35.512 -4.747 -4.066 1.00 46.78 83 GLY A CA 1
ATOM 676 C C . GLY A 1 83 ? 34.549 -5.428 -3.095 1.00 46.78 83 GLY A C 1
ATOM 677 O O . GLY A 1 83 ? 33.806 -4.757 -2.399 1.00 46.78 83 GLY A O 1
ATOM 678 N N . LYS A 1 84 ? 34.611 -6.768 -3.069 1.00 52.72 84 LYS A N 1
ATOM 679 C CA . LYS A 1 84 ? 34.192 -7.693 -1.995 1.00 52.72 84 LYS A CA 1
ATOM 680 C C . LYS A 1 84 ? 32.782 -7.489 -1.411 1.00 52.72 84 LYS A C 1
ATOM 682 O O . LYS A 1 84 ? 32.566 -6.676 -0.523 1.00 52.72 84 LYS A O 1
ATOM 687 N N . LYS A 1 85 ? 31.842 -8.368 -1.793 1.00 54.62 85 LYS A N 1
ATOM 688 C CA . LYS A 1 85 ? 30.684 -8.676 -0.932 1.00 54.62 85 LYS A CA 1
ATOM 689 C C . LYS A 1 85 ? 31.234 -9.025 0.456 1.00 54.62 85 LYS A C 1
ATOM 691 O O . LYS A 1 85 ? 32.002 -9.985 0.547 1.00 54.62 85 LYS A O 1
ATOM 696 N N . ARG A 1 86 ? 30.873 -8.265 1.496 1.00 62.50 86 ARG A N 1
ATOM 697 C CA . ARG A 1 86 ? 31.297 -8.572 2.870 1.00 62.50 86 ARG A CA 1
ATOM 698 C C . ARG A 1 86 ? 30.937 -10.031 3.193 1.00 62.50 86 ARG A C 1
ATOM 700 O O . ARG A 1 86 ? 29.802 -10.448 2.902 1.00 62.50 86 ARG A O 1
ATOM 707 N N . PRO A 1 87 ? 31.887 -10.844 3.688 1.00 66.56 87 PRO A N 1
ATOM 708 C CA . PRO A 1 87 ? 31.611 -12.174 4.215 1.00 66.56 87 PRO A CA 1
ATOM 709 C C . PRO A 1 87 ? 30.459 -12.146 5.223 1.00 66.56 87 PRO A C 1
ATOM 711 O O . PRO A 1 87 ? 30.240 -11.142 5.890 1.00 66.56 87 PRO A O 1
ATOM 714 N N . LEU A 1 88 ? 29.723 -13.254 5.360 1.00 62.34 88 LEU A N 1
ATOM 715 C CA . LEU A 1 88 ? 28.567 -13.307 6.272 1.00 62.34 88 LEU A CA 1
ATOM 716 C C . LEU A 1 88 ? 28.957 -13.012 7.734 1.00 62.34 88 LEU A C 1
ATOM 718 O O . LEU A 1 88 ? 28.132 -12.537 8.499 1.00 62.34 88 LEU A O 1
ATOM 722 N N . HIS A 1 89 ? 30.211 -13.270 8.112 1.00 69.06 89 HIS A N 1
ATOM 723 C CA . HIS A 1 89 ? 30.721 -12.997 9.455 1.00 69.06 89 HIS A CA 1
ATOM 724 C C . HIS A 1 89 ? 31.021 -11.508 9.719 1.00 69.06 89 HIS A C 1
ATOM 726 O O . HIS A 1 89 ? 31.197 -11.130 10.869 1.00 69.06 89 HIS A O 1
ATOM 732 N N . GLU A 1 90 ? 31.054 -10.664 8.684 1.00 74.50 90 GLU A N 1
ATOM 733 C CA . GLU A 1 90 ? 31.249 -9.205 8.780 1.00 74.50 90 GLU A CA 1
ATOM 734 C C . GLU A 1 90 ? 29.910 -8.458 8.658 1.00 74.50 90 GLU A C 1
ATOM 736 O O . GLU A 1 90 ? 29.840 -7.323 8.185 1.00 74.50 90 GLU A O 1
ATOM 741 N N . GLN A 1 91 ? 28.817 -9.134 9.010 1.00 79.94 91 GLN A N 1
ATOM 742 C CA . GLN A 1 91 ? 27.478 -8.578 8.943 1.00 79.94 91 GLN A CA 1
ATOM 743 C C . GLN A 1 91 ? 27.361 -7.373 9.884 1.00 79.94 91 GLN A C 1
ATOM 745 O O . GLN A 1 91 ? 27.504 -7.505 11.097 1.00 79.94 91 GLN A O 1
ATOM 750 N N . GLU A 1 92 ? 27.091 -6.197 9.320 1.00 88.50 92 GLU A N 1
ATOM 751 C CA . GLU A 1 92 ? 26.849 -4.983 10.097 1.00 88.50 92 GLU A CA 1
ATOM 752 C C . GLU A 1 92 ? 25.404 -4.905 10.585 1.00 88.50 92 GLU A C 1
ATOM 754 O O . GLU A 1 92 ? 24.494 -5.487 9.984 1.00 88.50 92 GLU A O 1
ATOM 759 N N . TYR A 1 93 ? 25.216 -4.138 11.658 1.00 90.50 93 TYR A N 1
ATOM 760 C CA . TYR A 1 93 ? 23.930 -3.878 12.287 1.00 90.50 93 TYR A CA 1
ATOM 761 C C . TYR A 1 93 ? 23.739 -2.374 12.508 1.00 90.50 93 TYR A C 1
ATOM 763 O O . TYR A 1 93 ? 24.704 -1.621 12.670 1.00 90.50 93 TYR A O 1
ATOM 771 N N . ILE A 1 94 ? 22.481 -1.942 12.548 1.00 92.56 94 ILE A N 1
ATOM 772 C CA . ILE A 1 94 ? 22.093 -0.572 12.895 1.00 92.56 94 ILE A CA 1
ATOM 773 C C . ILE A 1 94 ? 21.124 -0.578 14.074 1.00 92.56 94 ILE A C 1
ATOM 775 O O . ILE A 1 94 ? 20.231 -1.425 14.146 1.00 92.56 94 ILE A O 1
ATOM 779 N N . GLN A 1 95 ? 21.318 0.347 15.014 1.00 95.31 95 GLN A N 1
ATOM 780 C CA . GLN A 1 95 ? 20.480 0.466 16.203 1.00 95.31 95 GLN A CA 1
ATOM 781 C C . GLN A 1 95 ? 19.322 1.430 15.960 1.00 95.31 95 GLN A C 1
ATOM 783 O O . GLN A 1 95 ? 19.506 2.514 15.410 1.00 95.31 95 GLN A O 1
ATOM 788 N N . CYS A 1 96 ? 18.130 1.057 16.418 1.00 94.00 96 CYS A N 1
ATOM 789 C CA . CYS A 1 96 ? 16.985 1.952 16.445 1.00 94.00 96 CYS A CA 1
ATOM 790 C C . CYS A 1 96 ? 17.185 3.072 17.477 1.00 94.00 96 CYS A C 1
ATOM 792 O O . CYS A 1 96 ? 17.407 2.797 18.654 1.00 94.00 96 CYS A O 1
ATOM 794 N N . CYS A 1 97 ? 17.011 4.321 17.046 1.00 95.50 97 CYS A N 1
ATOM 795 C CA . CYS A 1 97 ? 17.108 5.521 17.878 1.00 95.50 97 CYS A CA 1
ATOM 796 C C . CYS A 1 97 ? 15.843 5.827 18.704 1.00 95.50 97 CYS A C 1
ATOM 798 O O . CYS A 1 97 ? 15.804 6.846 19.388 1.00 95.50 97 CYS A O 1
ATOM 800 N N . ASP A 1 98 ? 14.800 4.991 18.644 1.00 91.88 98 ASP A N 1
ATOM 801 C CA . ASP A 1 98 ? 13.609 5.155 19.486 1.00 91.88 98 ASP A CA 1
ATOM 802 C C . ASP A 1 98 ? 13.988 4.881 20.958 1.00 91.88 98 ASP A C 1
ATOM 804 O O . ASP A 1 98 ? 14.478 3.778 21.248 1.00 91.88 98 ASP A O 1
ATOM 808 N N . PRO A 1 99 ? 13.750 5.834 21.885 1.00 94.38 99 PRO A N 1
ATOM 809 C CA . PRO A 1 99 ? 14.088 5.691 23.302 1.00 94.38 99 PRO A CA 1
ATOM 810 C C . PRO A 1 99 ? 13.479 4.459 23.985 1.00 94.38 99 PRO A C 1
ATOM 812 O O . PRO A 1 99 ? 14.028 3.979 24.972 1.00 94.38 99 PRO A O 1
ATOM 815 N N . ASN A 1 100 ? 12.365 3.934 23.465 1.00 95.06 100 ASN A N 1
ATOM 816 C CA . ASN A 1 100 ? 11.668 2.768 24.006 1.00 95.06 100 ASN A CA 1
ATOM 817 C C . ASN A 1 100 ? 12.009 1.460 23.265 1.00 95.06 100 ASN A C 1
ATOM 819 O O . ASN A 1 100 ? 11.453 0.410 23.591 1.00 95.06 100 ASN A O 1
ATOM 823 N N . CYS A 1 101 ? 12.875 1.495 22.243 1.00 92.62 101 CYS A N 1
ATOM 824 C CA . CYS A 1 101 ? 13.184 0.330 21.411 1.00 92.62 101 CYS A CA 1
ATOM 825 C C . CYS A 1 101 ? 14.626 -0.160 21.562 1.00 92.62 101 CYS A C 1
ATOM 827 O O . CYS A 1 101 ? 14.837 -1.273 22.038 1.00 92.62 101 CYS A O 1
ATOM 829 N N . GLY A 1 102 ? 15.605 0.608 21.073 1.00 91.44 102 GLY A N 1
ATOM 830 C CA . GLY A 1 102 ? 17.027 0.242 21.096 1.00 91.44 102 GLY A CA 1
ATOM 831 C C . GLY A 1 102 ? 17.428 -1.048 20.356 1.00 91.44 102 GLY A C 1
ATOM 832 O O . GLY A 1 102 ? 18.577 -1.468 20.494 1.00 91.44 102 GLY A O 1
ATOM 833 N N . LYS A 1 103 ? 16.522 -1.683 19.590 1.00 93.44 103 LYS A N 1
ATOM 834 C CA . LYS A 1 103 ? 16.781 -2.941 18.862 1.00 93.44 103 LYS A CA 1
ATOM 835 C C . LYS A 1 103 ? 17.765 -2.741 17.712 1.00 93.44 103 LYS A C 1
ATOM 837 O O . LYS A 1 103 ? 17.773 -1.694 17.066 1.00 93.44 103 LYS A O 1
ATOM 842 N N . TRP A 1 104 ? 18.534 -3.782 17.424 1.00 93.62 104 TRP A N 1
ATOM 843 C CA . TRP A 1 104 ? 19.503 -3.841 16.337 1.00 93.62 104 TRP A CA 1
ATOM 844 C C . TRP A 1 104 ? 18.923 -4.590 15.142 1.00 93.62 104 TRP A C 1
ATOM 846 O O . TRP A 1 104 ? 18.337 -5.658 15.311 1.00 93.62 104 TRP A O 1
ATOM 856 N N . ARG A 1 105 ? 19.096 -4.062 13.930 1.00 90.94 105 ARG A N 1
ATOM 857 C CA . ARG A 1 105 ? 18.715 -4.752 12.689 1.00 90.94 105 ARG A CA 1
ATOM 858 C C . ARG A 1 105 ? 19.940 -5.060 11.853 1.00 90.94 105 ARG A C 1
ATOM 860 O O . ARG A 1 105 ? 20.774 -4.171 11.662 1.00 90.94 105 ARG A O 1
ATOM 867 N N . ALA A 1 106 ? 20.036 -6.292 11.359 1.00 89.25 106 ALA A N 1
ATOM 868 C CA . ALA A 1 106 ? 21.061 -6.659 10.397 1.00 89.25 106 ALA A CA 1
ATOM 869 C C . ALA A 1 106 ? 20.897 -5.832 9.115 1.00 89.25 106 ALA A C 1
ATOM 871 O O . ALA A 1 106 ? 19.795 -5.681 8.583 1.00 89.25 106 ALA A O 1
ATOM 872 N N . LEU A 1 107 ? 21.996 -5.272 8.618 1.00 85.94 107 LEU A N 1
ATOM 873 C CA . LEU A 1 107 ? 22.012 -4.523 7.367 1.00 85.94 107 LEU A CA 1
ATOM 874 C C . LEU A 1 107 ? 22.110 -5.464 6.170 1.00 85.94 107 LEU A C 1
ATOM 876 O O . LEU A 1 107 ? 22.735 -6.515 6.231 1.00 85.94 107 LEU A O 1
ATOM 880 N N . HIS A 1 108 ? 21.572 -5.083 5.018 1.00 81.69 108 HIS A N 1
ATOM 881 C CA . HIS A 1 108 ? 21.927 -5.809 3.802 1.00 81.69 108 HIS A CA 1
ATOM 882 C C . HIS A 1 108 ? 23.435 -5.654 3.511 1.00 81.69 108 HIS A C 1
ATOM 884 O O . HIS A 1 108 ? 24.041 -4.630 3.823 1.00 81.69 108 HIS A O 1
ATOM 890 N N . ARG A 1 109 ? 24.070 -6.645 2.869 1.00 78.25 109 ARG A N 1
ATOM 891 C CA . ARG A 1 109 ? 25.532 -6.646 2.638 1.00 78.25 109 ARG A CA 1
ATOM 892 C C . ARG A 1 109 ? 26.039 -5.432 1.860 1.00 78.25 109 ARG A C 1
ATOM 894 O O . ARG A 1 109 ? 27.213 -5.098 1.997 1.00 78.25 109 ARG A O 1
ATOM 901 N N . SER A 1 110 ? 25.176 -4.800 1.067 1.00 76.44 110 SER A N 1
ATOM 902 C CA . SER A 1 110 ? 25.468 -3.589 0.293 1.00 76.44 110 SER A CA 1
ATOM 903 C C . SER A 1 110 ? 25.255 -2.272 1.051 1.00 76.44 110 SER A C 1
ATOM 905 O O . SER A 1 110 ? 25.549 -1.225 0.488 1.00 76.44 110 SER A O 1
ATOM 907 N N . LEU A 1 111 ? 24.739 -2.305 2.283 1.00 81.38 111 LEU A N 1
ATOM 908 C CA . LEU A 1 111 ? 24.428 -1.122 3.088 1.00 81.38 111 LEU A CA 1
ATOM 909 C C . LEU A 1 111 ? 25.383 -1.010 4.268 1.00 81.38 111 LEU A C 1
ATOM 911 O O . LEU A 1 111 ? 25.613 -1.999 4.956 1.00 81.38 111 LEU A O 1
ATOM 915 N N . ASP A 1 112 ? 25.896 0.178 4.549 1.00 84.81 112 ASP A N 1
ATOM 916 C CA . ASP A 1 112 ? 26.731 0.421 5.723 1.00 84.81 112 ASP A CA 1
ATOM 917 C C . ASP A 1 112 ? 26.006 1.274 6.775 1.00 84.81 112 ASP A C 1
ATOM 919 O O . ASP A 1 112 ? 25.174 2.129 6.461 1.00 84.81 112 ASP A O 1
ATOM 923 N N . SER A 1 113 ? 26.304 1.006 8.049 1.00 85.00 113 SER A N 1
ATOM 924 C CA . SER A 1 113 ? 25.613 1.645 9.182 1.00 85.00 113 SER A CA 1
ATOM 925 C C . SER A 1 113 ? 25.831 3.160 9.207 1.00 85.00 113 SER A C 1
ATOM 927 O O . SER A 1 113 ? 24.927 3.933 9.534 1.00 85.00 113 S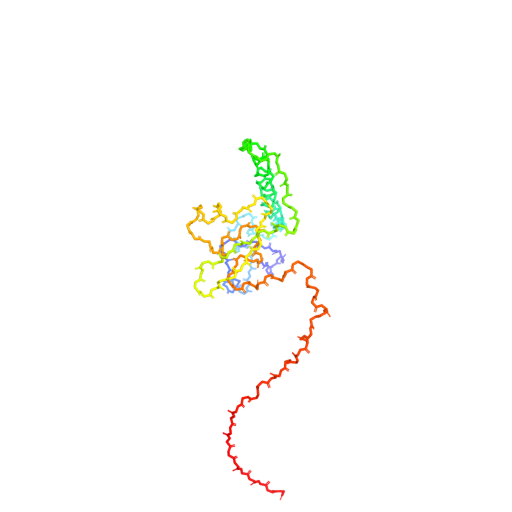ER A O 1
ATOM 929 N N . LYS A 1 114 ? 27.022 3.594 8.783 1.00 85.06 114 LYS A N 1
ATOM 930 C CA . LYS A 1 114 ? 27.434 4.995 8.790 1.00 85.06 114 LYS A CA 1
ATOM 931 C C . LYS A 1 114 ? 26.661 5.819 7.760 1.00 85.06 114 LYS A C 1
ATOM 933 O O . LYS A 1 114 ? 26.069 6.826 8.136 1.00 85.06 114 LYS A O 1
ATOM 938 N N . THR A 1 115 ? 26.586 5.384 6.503 1.00 83.62 115 THR A N 1
ATOM 939 C CA . THR A 1 115 ? 25.833 6.105 5.464 1.00 83.62 115 THR A CA 1
ATOM 940 C C . THR A 1 115 ? 24.340 6.143 5.764 1.00 83.62 115 THR A C 1
ATOM 942 O O . THR A 1 115 ? 23.683 7.149 5.490 1.00 83.62 115 THR A O 1
ATOM 945 N N . LEU A 1 116 ? 23.786 5.078 6.355 1.00 83.12 116 LEU A N 1
ATOM 946 C CA . LEU A 1 116 ? 22.382 5.047 6.762 1.00 83.12 116 LEU A CA 1
ATOM 947 C C . LEU A 1 116 ? 22.083 6.051 7.878 1.00 83.12 116 LEU A C 1
ATOM 949 O O . LEU A 1 116 ? 21.083 6.768 7.787 1.00 83.12 116 LEU A O 1
ATOM 953 N N . ALA A 1 117 ? 22.948 6.130 8.891 1.00 80.75 117 ALA A N 1
ATOM 954 C CA . ALA A 1 117 ? 22.826 7.110 9.964 1.00 80.75 117 ALA A CA 1
ATOM 955 C C . ALA A 1 117 ? 23.014 8.546 9.445 1.00 80.75 117 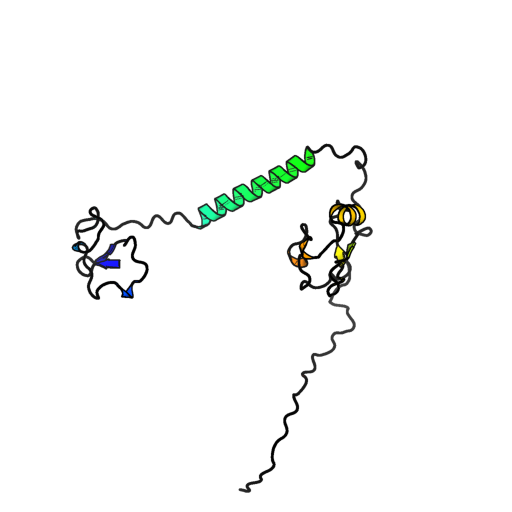ALA A C 1
ATOM 957 O O . ALA A 1 117 ? 22.217 9.420 9.768 1.00 80.75 117 ALA A O 1
ATOM 958 N N . GLU A 1 118 ? 24.005 8.789 8.584 1.00 78.31 118 GLU A N 1
ATOM 959 C CA . GLU A 1 118 ? 24.288 10.114 8.016 1.00 78.31 118 GLU A CA 1
ATOM 960 C C . GLU A 1 118 ? 23.159 10.623 7.109 1.00 78.31 118 GLU A C 1
ATOM 962 O O . GLU A 1 118 ? 22.803 11.799 7.166 1.00 78.31 118 GLU A O 1
ATOM 967 N N . ARG A 1 119 ? 22.549 9.748 6.299 1.00 74.25 119 ARG A N 1
ATOM 968 C CA . ARG A 1 119 ? 21.467 10.133 5.378 1.00 74.25 119 ARG A CA 1
ATOM 969 C C . ARG A 1 119 ? 20.189 10.560 6.099 1.00 74.25 119 ARG A C 1
ATOM 971 O O . ARG A 1 119 ? 19.456 11.400 5.586 1.00 74.25 119 ARG A O 1
ATOM 978 N N . ALA A 1 120 ? 19.894 9.945 7.241 1.00 70.94 120 ALA A N 1
ATOM 979 C CA . ALA A 1 120 ? 18.655 10.166 7.983 1.00 70.94 120 ALA A CA 1
ATOM 980 C C . ALA A 1 120 ? 18.834 11.014 9.254 1.00 70.94 120 ALA A C 1
ATOM 982 O O . ALA A 1 120 ? 17.844 11.430 9.853 1.00 70.94 120 ALA A O 1
ATOM 983 N N . GLY A 1 121 ? 20.071 11.235 9.704 1.00 81.88 121 GLY A N 1
ATOM 984 C CA . GLY A 1 121 ? 20.406 11.821 11.007 1.00 81.88 121 GLY A CA 1
ATOM 985 C C . GLY A 1 121 ? 20.145 10.878 12.192 1.00 81.88 121 GLY A C 1
ATOM 986 O O . GLY A 1 121 ? 20.955 10.805 13.110 1.00 81.88 121 GLY A O 1
ATOM 987 N N . ALA A 1 122 ? 19.040 10.130 12.161 1.00 87.31 122 ALA A N 1
ATOM 988 C CA . ALA A 1 122 ? 18.691 9.066 13.099 1.00 87.31 122 ALA A CA 1
ATOM 989 C C . ALA A 1 122 ? 17.965 7.936 12.355 1.00 87.31 122 ALA A C 1
ATOM 991 O O . ALA A 1 122 ? 17.210 8.194 11.416 1.00 87.31 122 ALA A O 1
ATOM 992 N N . TRP A 1 123 ? 18.173 6.687 12.775 1.00 92.69 123 TRP A N 1
ATOM 993 C CA . TRP A 1 123 ? 17.556 5.522 12.142 1.00 92.69 123 TRP A CA 1
ATOM 994 C C . TRP A 1 123 ? 16.551 4.842 13.077 1.00 92.69 123 TRP A C 1
ATOM 996 O O . TRP A 1 123 ? 16.807 4.660 14.265 1.00 92.69 123 TRP A O 1
ATOM 1006 N N . TYR A 1 124 ? 15.401 4.434 12.541 1.00 94.12 124 TYR A N 1
ATOM 1007 C CA . TYR A 1 124 ? 14.317 3.801 13.299 1.00 94.12 124 TYR A CA 1
ATOM 1008 C C . TYR A 1 124 ? 13.903 2.481 12.648 1.00 94.12 124 TYR A C 1
ATOM 1010 O O . TYR A 1 124 ? 14.004 2.353 11.432 1.00 94.12 124 TYR A O 1
ATOM 1018 N N . CYS A 1 125 ? 13.361 1.523 13.414 1.00 92.44 125 CYS A N 1
ATOM 1019 C CA . CYS A 1 125 ? 12.949 0.221 12.866 1.00 92.44 125 CYS A CA 1
ATOM 1020 C C . CYS A 1 125 ? 11.998 0.339 11.665 1.00 92.44 125 CYS A C 1
ATOM 1022 O O . CYS A 1 125 ? 12.130 -0.432 10.725 1.00 92.44 125 CYS A O 1
ATOM 1024 N N . VAL A 1 126 ? 11.095 1.326 11.658 1.00 93.75 126 VAL A N 1
ATOM 1025 C CA . VAL A 1 126 ? 10.170 1.587 10.535 1.00 93.75 126 VAL A CA 1
ATOM 1026 C C . VAL A 1 126 ? 10.885 1.960 9.225 1.00 93.75 126 VAL A C 1
ATOM 1028 O O . VAL A 1 126 ? 10.309 1.877 8.148 1.00 93.75 126 VAL A O 1
ATOM 1031 N N . MET A 1 127 ? 12.159 2.352 9.300 1.00 91.12 127 MET A N 1
ATOM 1032 C CA . MET A 1 127 ? 13.011 2.661 8.150 1.00 91.12 127 MET A CA 1
ATOM 1033 C C . MET A 1 127 ? 13.750 1.430 7.609 1.00 91.12 127 MET A C 1
ATOM 1035 O O . MET A 1 127 ? 14.572 1.561 6.696 1.00 91.12 127 MET A O 1
ATOM 1039 N N . ASN A 1 128 ? 13.498 0.243 8.168 1.00 88.50 128 ASN A N 1
ATOM 1040 C CA . ASN A 1 128 ? 14.002 -1.004 7.620 1.00 88.50 128 ASN A CA 1
ATOM 1041 C C . ASN A 1 128 ? 13.270 -1.316 6.311 1.00 88.50 128 ASN A C 1
ATOM 1043 O O . ASN A 1 128 ? 12.140 -1.790 6.301 1.00 88.50 128 ASN A O 1
ATOM 1047 N N . THR A 1 129 ? 13.927 -1.005 5.200 1.00 85.31 129 THR A N 1
ATOM 1048 C CA . THR A 1 129 ? 13.367 -1.154 3.848 1.00 85.31 129 THR A CA 1
ATOM 1049 C C . THR A 1 129 ? 13.771 -2.466 3.182 1.00 85.31 129 THR A C 1
ATOM 1051 O O . THR A 1 129 ? 13.298 -2.758 2.088 1.00 85.31 129 THR A O 1
ATOM 1054 N N . TRP A 1 130 ? 14.645 -3.247 3.822 1.00 84.31 130 TRP A N 1
ATOM 1055 C CA . TRP A 1 130 ? 15.182 -4.498 3.285 1.00 84.31 130 TRP A CA 1
ATOM 1056 C C . TRP A 1 130 ? 14.673 -5.742 4.023 1.00 84.31 130 TRP A C 1
ATOM 1058 O O . TRP A 1 130 ? 14.830 -6.842 3.502 1.00 84.31 130 TRP A O 1
ATOM 1068 N N . ASP A 1 131 ? 14.047 -5.583 5.193 1.00 82.38 131 ASP A N 1
ATOM 1069 C CA . ASP A 1 131 ? 13.335 -6.651 5.899 1.00 82.38 131 ASP A CA 1
ATOM 1070 C C . ASP A 1 131 ? 12.047 -6.114 6.547 1.00 82.38 131 ASP A C 1
ATOM 1072 O O . ASP A 1 131 ? 12.059 -5.503 7.621 1.00 82.38 131 ASP A O 1
ATOM 1076 N N . GLU A 1 132 ? 10.922 -6.352 5.870 1.00 84.81 132 GLU A N 1
ATOM 1077 C CA . GLU A 1 132 ? 9.589 -5.903 6.284 1.00 84.81 132 GLU A CA 1
ATOM 1078 C C . GLU A 1 132 ? 9.116 -6.574 7.582 1.00 84.81 132 GLU A C 1
ATOM 1080 O O . GLU A 1 132 ? 8.468 -5.931 8.410 1.00 84.81 132 GLU A O 1
ATOM 1085 N N . ALA A 1 133 ? 9.495 -7.835 7.825 1.00 83.00 133 ALA A N 1
ATOM 1086 C CA . ALA A 1 133 ? 9.106 -8.553 9.040 1.00 83.00 133 ALA A CA 1
ATOM 1087 C C . ALA A 1 133 ? 9.723 -7.924 10.300 1.00 83.00 133 ALA A C 1
ATOM 1089 O O . ALA A 1 133 ? 9.186 -8.053 11.403 1.00 83.00 133 ALA A O 1
ATOM 1090 N N . LEU A 1 134 ? 10.837 -7.208 10.132 1.00 86.62 134 LEU A N 1
ATOM 1091 C CA . LEU A 1 134 ? 11.557 -6.517 11.195 1.00 86.62 134 LEU A CA 1
ATOM 1092 C C . LEU A 1 134 ? 11.400 -4.990 11.147 1.00 86.62 134 LEU A C 1
ATOM 1094 O O . LEU A 1 134 ? 12.026 -4.281 11.947 1.00 86.62 134 LEU A O 1
ATOM 1098 N N . ALA A 1 135 ? 10.542 -4.475 10.261 1.00 91.19 135 ALA A N 1
ATOM 1099 C CA . ALA A 1 135 ? 10.300 -3.048 10.046 1.00 91.19 135 ALA A CA 1
ATOM 1100 C C . ALA A 1 135 ? 9.372 -2.407 11.095 1.00 91.19 135 ALA A C 1
ATOM 1102 O O . ALA A 1 135 ? 8.566 -1.525 10.808 1.00 91.19 135 ALA A O 1
ATOM 1103 N N . SER A 1 136 ? 9.474 -2.850 12.349 1.00 91.88 136 SER A N 1
ATOM 1104 C CA . SER A 1 136 ? 8.703 -2.318 13.471 1.00 91.88 136 SER A CA 1
ATOM 1105 C C . SER A 1 136 ? 9.465 -2.457 14.786 1.00 91.88 136 SER A C 1
ATOM 1107 O O . SER A 1 136 ? 10.245 -3.395 14.980 1.00 91.88 136 SER A O 1
ATOM 1109 N N . CYS A 1 137 ? 9.215 -1.536 15.720 1.00 93.75 137 CYS A N 1
ATOM 1110 C CA . CYS A 1 137 ? 9.715 -1.633 17.091 1.00 93.75 137 CYS A CA 1
ATOM 1111 C C . CYS A 1 137 ? 9.096 -2.820 17.850 1.00 93.75 137 CYS A C 1
ATOM 1113 O O . CYS A 1 137 ? 9.711 -3.316 18.793 1.00 93.75 137 CYS A O 1
ATOM 1115 N N . SER A 1 138 ? 7.920 -3.307 17.437 1.00 91.94 138 SER A N 1
ATOM 1116 C CA . SER A 1 138 ? 7.275 -4.492 18.021 1.00 91.94 138 SER A CA 1
ATOM 1117 C C . SER A 1 138 ? 7.887 -5.807 17.534 1.00 91.94 138 SER A C 1
ATOM 1119 O O . SER A 1 138 ? 7.721 -6.830 18.192 1.00 91.94 138 SER A O 1
ATOM 1121 N N . ALA A 1 139 ? 8.600 -5.799 16.403 1.00 85.81 139 ALA A N 1
ATOM 1122 C CA . ALA A 1 139 ? 9.228 -7.005 15.878 1.00 85.81 139 ALA A CA 1
ATOM 1123 C C . ALA A 1 139 ? 10.392 -7.453 16.787 1.00 85.81 139 ALA A C 1
ATOM 1125 O O . ALA A 1 139 ? 11.177 -6.601 17.235 1.00 85.81 139 ALA A O 1
ATOM 1126 N N . PRO A 1 140 ? 10.532 -8.765 17.061 1.00 86.88 140 PRO A N 1
ATOM 1127 C CA . PRO A 1 140 ? 11.545 -9.288 17.975 1.00 86.88 140 PRO A CA 1
ATOM 1128 C C . PRO A 1 140 ? 12.968 -8.986 17.489 1.00 86.88 140 PRO A C 1
ATOM 1130 O O . PRO A 1 140 ? 13.197 -8.727 16.307 1.00 86.88 140 PRO A O 1
ATOM 1133 N N . GLN A 1 141 ? 13.931 -8.989 18.411 1.00 87.25 141 GLN A N 1
ATOM 1134 C CA . GLN A 1 141 ? 15.353 -8.925 18.069 1.00 87.25 141 GLN A CA 1
ATOM 1135 C C . GLN A 1 141 ? 15.770 -10.237 17.393 1.00 87.25 141 GLN A C 1
ATOM 1137 O O . GLN A 1 141 ? 15.409 -11.315 17.864 1.00 87.25 141 GLN A O 1
ATOM 1142 N N . GLU A 1 142 ? 16.532 -10.144 16.305 1.00 77.81 142 GLU A N 1
ATOM 1143 C CA . GLU A 1 142 ? 17.086 -11.316 15.620 1.00 77.81 142 GLU A CA 1
ATOM 1144 C C . GLU A 1 142 ? 18.079 -12.043 16.531 1.00 77.81 142 GLU A C 1
ATOM 1146 O O . GLU A 1 142 ? 18.856 -11.403 17.247 1.00 77.81 142 GLU A O 1
ATOM 1151 N N . LEU A 1 143 ? 18.071 -13.376 16.496 1.00 69.50 143 LEU A N 1
ATOM 1152 C CA . LEU A 1 143 ? 19.119 -14.167 17.133 1.00 69.50 143 LEU A CA 1
ATOM 1153 C C . LEU A 1 143 ? 20.396 -14.112 16.279 1.00 69.50 143 LEU A C 1
ATOM 1155 O O . LEU A 1 143 ? 20.299 -14.043 15.051 1.00 69.50 143 LEU A O 1
ATOM 1159 N N . PRO A 1 144 ? 21.592 -14.180 16.891 1.00 63.72 144 PRO A N 1
ATOM 1160 C CA . PRO A 1 144 ? 22.834 -14.288 16.142 1.00 63.72 144 PRO A CA 1
ATOM 1161 C C . PRO A 1 144 ? 22.802 -15.470 15.168 1.00 63.72 144 PRO A C 1
ATOM 1163 O O . PRO A 1 144 ? 22.297 -16.550 15.487 1.00 63.72 144 PRO A O 1
ATOM 1166 N N . ILE A 1 145 ? 23.380 -15.266 13.985 1.00 56.31 145 ILE A N 1
ATOM 1167 C CA . ILE A 1 145 ? 23.506 -16.297 12.953 1.00 56.31 145 ILE A CA 1
ATOM 1168 C C . ILE A 1 145 ? 24.258 -17.499 13.551 1.00 56.31 145 ILE A C 1
ATOM 1170 O O . ILE A 1 145 ? 25.423 -17.375 13.920 1.00 56.31 145 ILE A O 1
ATOM 1174 N N . GLY A 1 146 ? 23.586 -18.651 13.649 1.00 58.06 146 GLY A N 1
ATOM 1175 C CA . GLY A 1 146 ? 24.148 -19.901 14.184 1.00 58.06 146 GLY A CA 1
ATOM 1176 C C . GLY A 1 146 ? 23.715 -20.279 15.606 1.00 58.06 146 GLY A C 1
ATOM 1177 O O . GLY A 1 146 ? 24.184 -21.291 16.119 1.00 58.06 146 GLY A O 1
ATOM 1178 N N . TYR A 1 147 ? 22.829 -19.515 16.254 1.00 51.19 147 TYR A N 1
ATOM 1179 C CA . TYR A 1 147 ? 22.245 -19.917 17.537 1.00 51.19 147 TYR A CA 1
ATOM 1180 C C . TYR A 1 147 ? 21.008 -20.803 17.309 1.00 51.19 147 TYR A C 1
ATOM 1182 O O . TYR A 1 147 ? 19.889 -20.311 17.158 1.00 51.19 147 TYR A O 1
ATOM 1190 N N . ASP A 1 148 ? 21.207 -22.121 17.258 1.00 51.69 148 ASP A N 1
ATOM 1191 C CA . ASP A 1 148 ? 20.104 -23.080 17.173 1.00 51.69 148 ASP A CA 1
ATOM 1192 C C . ASP A 1 148 ? 19.240 -23.021 18.440 1.00 51.69 148 ASP A C 1
ATOM 1194 O O . ASP A 1 148 ? 19.698 -23.263 19.560 1.00 51.69 148 ASP A O 1
ATOM 1198 N N . ARG A 1 149 ? 17.939 -22.759 18.263 1.00 51.97 149 ARG A N 1
ATOM 1199 C CA . ARG A 1 149 ? 16.938 -22.728 19.347 1.00 51.97 149 ARG A CA 1
ATOM 1200 C C . ARG A 1 149 ? 16.834 -24.061 20.108 1.00 51.97 149 ARG A C 1
ATOM 1202 O O . ARG A 1 149 ? 16.321 -24.081 21.222 1.00 51.97 149 ARG A O 1
ATOM 1209 N N . ALA A 1 150 ? 17.326 -25.151 19.517 1.00 51.72 150 ALA A N 1
ATOM 1210 C CA . ALA A 1 150 ? 17.282 -26.504 20.067 1.00 51.72 150 ALA A CA 1
ATOM 1211 C C . ALA A 1 150 ? 18.277 -26.758 21.216 1.00 51.72 150 ALA A C 1
ATOM 1213 O O . ALA A 1 150 ? 18.098 -27.722 21.954 1.00 51.72 150 ALA A O 1
ATOM 1214 N N . THR A 1 151 ? 19.287 -25.901 21.402 1.00 46.09 151 THR A N 1
ATOM 1215 C CA . THR A 1 151 ? 20.356 -26.120 22.401 1.00 46.09 151 THR A CA 1
ATOM 1216 C C . THR A 1 151 ? 20.360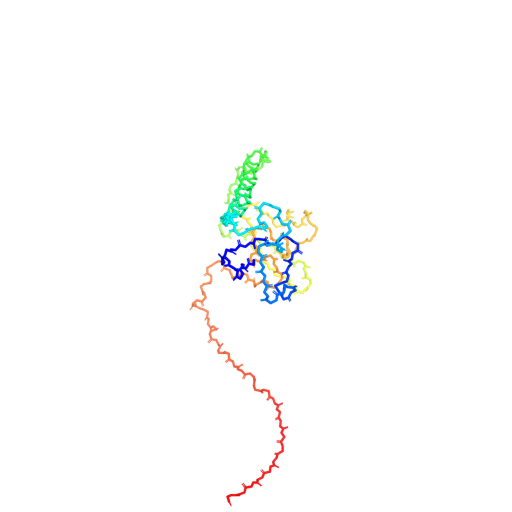 -25.063 23.509 1.00 46.09 151 THR A C 1
ATOM 1218 O O . THR A 1 151 ? 21.319 -24.956 24.272 1.00 46.09 151 THR A O 1
ATOM 1221 N N . SER A 1 152 ? 19.303 -24.252 23.615 1.00 44.78 152 SER A N 1
ATOM 1222 C CA . SER A 1 152 ? 19.215 -23.248 24.676 1.00 44.78 152 SER A CA 1
ATOM 1223 C C . SER A 1 152 ? 18.965 -23.928 26.035 1.00 44.78 152 SER A C 1
ATOM 1225 O O . SER A 1 152 ? 17.992 -24.673 26.148 1.00 44.78 152 SER A O 1
ATOM 1227 N N . PRO A 1 153 ? 19.758 -23.655 27.093 1.00 44.06 153 PRO A N 1
ATOM 1228 C CA . PRO A 1 153 ? 19.572 -24.249 28.425 1.00 44.06 153 PRO A CA 1
ATOM 1229 C C . PRO A 1 153 ? 18.300 -23.797 29.154 1.00 44.06 153 PRO A C 1
ATOM 1231 O O . PRO A 1 153 ? 18.121 -24.128 30.322 1.00 44.06 153 PRO A O 1
ATOM 1234 N N . ASN A 1 154 ? 17.440 -23.004 28.512 1.00 44.22 154 ASN A N 1
ATOM 1235 C CA . ASN A 1 154 ? 16.285 -22.396 29.151 1.00 44.22 154 ASN A CA 1
ATOM 1236 C C . ASN A 1 154 ? 14.983 -22.749 28.423 1.00 44.22 154 ASN A C 1
ATOM 1238 O O . ASN A 1 154 ? 14.246 -21.884 27.956 1.00 44.22 154 ASN A O 1
ATOM 1242 N N . SER A 1 155 ? 14.684 -24.047 28.352 1.00 47.91 155 SER A N 1
ATOM 1243 C CA . SER A 1 155 ? 13.300 -24.525 28.397 1.00 47.91 155 SER A CA 1
ATOM 1244 C C . SER A 1 155 ? 12.843 -24.529 29.863 1.00 47.91 155 SER A C 1
ATOM 1246 O O . SER A 1 155 ? 12.721 -25.581 30.488 1.00 47.91 155 SER A O 1
ATOM 1248 N N . GLY A 1 156 ? 12.693 -23.333 30.433 1.00 32.09 156 GLY A N 1
ATOM 1249 C CA . GLY A 1 156 ? 12.103 -23.107 31.747 1.00 32.09 156 GLY A CA 1
ATOM 1250 C C . GLY A 1 156 ? 10.616 -22.819 31.584 1.00 32.09 156 GLY A C 1
ATOM 1251 O O . GLY A 1 156 ? 10.234 -21.910 30.852 1.00 32.09 156 GLY A O 1
ATOM 1252 N N . SER A 1 157 ? 9.810 -23.658 32.216 1.00 34.03 157 SER A N 1
ATOM 1253 C CA . SER A 1 157 ? 8.355 -23.699 32.238 1.00 34.03 157 SER A CA 1
ATOM 1254 C C . SER A 1 157 ? 7.683 -22.331 32.356 1.00 34.03 157 SER A C 1
ATOM 1256 O O . SER A 1 157 ? 8.073 -21.488 33.158 1.00 34.03 157 SER A O 1
ATOM 1258 N N . VAL A 1 158 ? 6.608 -22.160 31.589 1.00 39.88 158 VAL A N 1
ATOM 1259 C CA . VAL A 1 158 ? 5.550 -21.206 31.916 1.00 39.88 158 VAL A CA 1
ATOM 1260 C C . VAL A 1 158 ? 4.980 -21.587 33.285 1.00 39.88 158 VAL A C 1
ATOM 1262 O O . VAL A 1 158 ? 4.370 -22.644 33.423 1.00 39.88 158 VAL A O 1
ATOM 1265 N N . GLU A 1 159 ? 5.211 -20.768 34.306 1.00 32.28 159 GLU A N 1
ATOM 1266 C CA . GLU A 1 159 ? 4.398 -20.807 35.520 1.00 32.28 159 GLU A CA 1
ATOM 1267 C C . GLU A 1 159 ? 3.327 -19.723 35.392 1.00 32.28 159 GLU A C 1
ATOM 1269 O O . GLU A 1 159 ? 3.624 -18.538 35.237 1.00 32.28 159 GLU A O 1
ATOM 1274 N N . GLU A 1 160 ? 2.070 -20.165 35.360 1.00 36.44 160 GLU A N 1
ATOM 1275 C CA . GLU A 1 160 ? 0.908 -19.298 35.497 1.00 36.44 160 GLU A CA 1
ATOM 1276 C C . GLU A 1 160 ? 0.869 -18.714 36.913 1.00 36.44 160 GLU A C 1
ATOM 1278 O O . GLU A 1 160 ? 0.834 -19.443 37.903 1.00 36.44 160 GLU A O 1
ATOM 1283 N N . GLU A 1 161 ? 0.821 -17.389 36.997 1.00 33.53 161 GLU A N 1
ATOM 1284 C CA . GLU A 1 161 ? 0.501 -16.639 38.211 1.00 33.53 161 GLU A CA 1
ATOM 1285 C C . GLU A 1 161 ? -0.978 -16.853 38.596 1.00 33.53 161 GLU A C 1
ATOM 1287 O O . GLU A 1 161 ? -1.865 -16.479 37.818 1.00 33.53 161 GLU A O 1
ATOM 1292 N N . PRO A 1 162 ? -1.313 -17.373 39.794 1.00 36.38 162 PRO A N 1
ATOM 1293 C CA . PRO A 1 162 ? -2.686 -17.355 40.262 1.00 36.38 162 PRO A CA 1
ATOM 1294 C C . PRO A 1 162 ? -2.991 -16.021 40.952 1.00 36.38 162 PRO A C 1
ATOM 1296 O O . PRO A 1 162 ? -2.462 -15.683 42.012 1.00 36.38 162 PRO A O 1
ATOM 1299 N N . SER A 1 163 ? -3.916 -15.283 40.340 1.00 36.59 163 SER A N 1
ATOM 1300 C CA . SER A 1 163 ? -4.524 -14.065 40.870 1.00 36.59 163 SER A CA 1
ATOM 1301 C C . SER A 1 163 ? -5.166 -14.295 42.246 1.00 36.59 163 SER A C 1
ATOM 1303 O O . SER A 1 163 ? -6.055 -15.130 42.428 1.00 36.59 163 SER A O 1
ATOM 1305 N N . SER A 1 164 ? -4.718 -13.514 43.226 1.00 35.28 164 SER A N 1
ATOM 1306 C CA . SER A 1 164 ? -5.254 -13.450 44.581 1.00 35.28 164 SER A CA 1
ATOM 1307 C C . SER A 1 164 ? -6.617 -12.748 44.621 1.00 35.28 164 SER A C 1
ATOM 1309 O O . SER A 1 164 ? -6.715 -11.551 44.353 1.00 35.28 164 SER A O 1
ATOM 1311 N N . GLY A 1 165 ? -7.654 -13.460 45.059 1.00 33.53 165 GLY A N 1
ATOM 1312 C CA . GLY A 1 165 ? -8.973 -12.896 45.349 1.00 33.53 165 GLY A CA 1
ATOM 1313 C C . GLY A 1 165 ? -9.669 -13.678 46.457 1.00 33.53 165 GLY A C 1
ATOM 1314 O O . GLY A 1 165 ? -10.450 -14.586 46.195 1.00 33.53 165 GLY A O 1
ATOM 1315 N N . GLY A 1 166 ? -9.360 -13.360 47.715 1.00 34.69 166 GLY A N 1
ATOM 1316 C CA . GLY A 1 166 ? -10.047 -13.946 48.865 1.00 34.69 166 GLY A CA 1
ATOM 1317 C C . GLY A 1 166 ? -11.444 -13.361 49.043 1.00 34.69 166 GLY A C 1
ATOM 1318 O O . GLY A 1 166 ? -11.596 -12.162 48.872 1.00 34.69 166 GLY A O 1
ATOM 1319 N N . HIS A 1 167 ? -12.426 -14.180 49.437 1.00 36.00 167 HIS A N 1
ATOM 1320 C CA . HIS A 1 167 ? -13.613 -13.783 50.210 1.00 36.00 167 HIS A CA 1
ATOM 1321 C C . HIS A 1 167 ? -14.257 -15.012 50.889 1.00 36.00 167 HIS A C 1
ATOM 1323 O O . HIS A 1 167 ? -14.590 -15.998 50.244 1.00 36.00 167 HIS A O 1
ATOM 1329 N N . GLY A 1 168 ? -14.480 -14.904 52.204 1.00 35.19 168 GLY A N 1
ATOM 1330 C CA . GLY A 1 168 ? -15.736 -15.318 52.845 1.00 35.19 168 GLY A CA 1
ATOM 1331 C C . GLY A 1 168 ? -16.026 -16.807 53.072 1.00 35.19 168 GLY A C 1
ATOM 1332 O O . GLY A 1 168 ? -16.714 -17.456 52.295 1.00 35.19 168 GLY A O 1
ATOM 1333 N N . LYS A 1 169 ? -15.665 -17.299 54.262 1.00 40.53 169 LYS A N 1
ATOM 1334 C CA . LYS A 1 169 ? -16.199 -18.527 54.880 1.00 40.53 169 LYS A CA 1
ATOM 1335 C C . LYS A 1 169 ? -17.735 -18.491 54.990 1.00 40.53 169 LYS A C 1
ATOM 1337 O O . LYS A 1 169 ? -18.225 -17.589 55.660 1.00 40.53 169 LYS A O 1
ATOM 1342 N N . LYS A 1 170 ? -18.455 -19.538 54.551 1.00 38.06 170 LYS A N 1
ATOM 1343 C CA . LYS A 1 170 ? -19.632 -20.100 55.263 1.00 38.06 170 LYS A CA 1
ATOM 1344 C C . LYS A 1 170 ? -19.760 -21.611 55.023 1.00 38.06 170 LYS A C 1
ATOM 1346 O O . LYS A 1 170 ? -19.861 -22.074 53.896 1.00 38.06 170 LYS A O 1
ATOM 1351 N N . LYS A 1 171 ? -19.744 -22.363 56.128 1.00 39.28 171 LYS A N 1
ATOM 1352 C CA . LYS A 1 171 ? -20.061 -23.795 56.221 1.00 39.28 171 LYS A CA 1
ATOM 1353 C C . LYS A 1 171 ? -21.573 -23.996 56.088 1.00 39.28 171 LYS A C 1
ATOM 1355 O O . LYS A 1 171 ? -22.313 -23.319 56.795 1.00 39.28 171 LYS A O 1
ATOM 1360 N N . VAL A 1 172 ? -21.999 -25.008 55.336 1.00 39.50 172 VAL A N 1
ATOM 1361 C CA . VAL A 1 172 ? -23.256 -25.734 55.583 1.00 39.50 172 VAL A CA 1
ATOM 1362 C C . VAL A 1 172 ? -22.939 -27.229 55.523 1.00 39.50 172 VAL A C 1
ATOM 1364 O O . VAL A 1 172 ? -22.284 -27.702 54.597 1.00 39.50 172 VAL A O 1
ATOM 1367 N N . ARG A 1 173 ? -23.295 -27.931 56.605 1.00 41.62 173 ARG A N 1
ATOM 1368 C CA . ARG A 1 173 ? -23.170 -29.385 56.776 1.00 41.62 173 ARG A CA 1
ATOM 1369 C C . ARG A 1 173 ? -24.310 -30.077 56.020 1.00 41.62 173 ARG A C 1
ATOM 1371 O O . ARG A 1 173 ? -25.334 -29.449 55.775 1.00 41.62 173 ARG A O 1
ATOM 1378 N N . ARG A 1 174 ? -24.068 -31.346 55.685 1.00 46.34 174 ARG A N 1
ATOM 1379 C CA . ARG A 1 174 ? -25.044 -32.325 55.183 1.00 46.34 174 ARG A CA 1
ATOM 1380 C C . ARG A 1 174 ? -26.361 -32.305 55.947 1.00 46.34 174 ARG A C 1
ATOM 1382 O O . ARG A 1 174 ? -26.292 -32.120 57.184 1.00 46.34 174 ARG A O 1
#

Sequence (174 aa):
VQCDKCTKWRRLHGVADADKLPKKWYCTMNNDPARNNCNAPEEEETEKDPDERLKAHLRLWVRRLQCQDTAEVRLPTSSSTRGKKRPLHEQEYIQCCDPNCGKWRALHRSLDSKTLAERAGAWYCVMNTWDEALASCSAPQELPIGYDRATSPNSGSVEEEPSSGGHGKKKVRR

Foldseek 3Di:
DAAPPQRADDDAPPDPDPVPDPPHDHLCPHPDPQRSHNPRDHDDPPPPPVVVVVVVVVVVVVVVVVVVVVVVVVPPPPPPPPDDQPDPVPFDWEFAPPPVARAIDTDDSPDDRVVQCVVVVGDHLCPPPPDPQRSDSPRDHDDPDPPDPVPDPPPDDDDDDDDDDDDDDDDDDD

Secondary structure (DSSP, 8-state):
-B-TTT--B---SS---GGGS-SS--GGG-S-TTSSSSSSPPPP-----HHHHHHHHHHHHHHHHHHHHHHHHHS---TT--S-PPPGGG--EEE---TTT--EEEPPTT--HHHHHHHHSS--GGG--S-GGG-STTSPPPPPTT--GGG-S-----PPP-------------

pLDDT: mean 73.62, std 20.28, range [32.09, 97.19]

Organism: NCBI:txid236787